Protein AF-A0A8D8QVB8-F1 (afdb_monomer_lite)

Secondary structure (DSSP, 8-state):
-HHHHHHHHHHHHHHHHHHHHHHHHHHHHHHHHHHHHHHHHHHHHHHHHHHTTS----TTHHHHHHHHHHHHHHHHHHHHHHHHHHHHHHHHHHHHHHHHHHHHHHHHHH---HHHHHHHHHHHHHHHHT-S--BSTTSSB-SHHHHHHHHHHHHHHHHHHHHHHHHH--

Foldseek 3Di:
DVVVVVVVLVVVVCCLQVCLQVVVVLLVVLLVLLLVLLLVLVVLVVVVVVVVVDDDDDPPVVVVSVVVNVVSVVVNVVSLVVLVVQLVVLVVVLVVLVVVLVVLVVVLVVDPDPVVNVVSVVVNCVCVVPNSFSHSNVPGGSHVVVVVVSVVVSVVSSVVSVVVVVVVVD

Sequence (170 aa):
MLRLHFYLCDVCYSINEVYGMKILLIIGYDFLVITSILFKLTSNLLATTTSTTSSSSSSSTMGNTSYHVLAHIYMCSVKCFMLYLIVRTADAVTKEARKLLGISHKLQQKNDQANINLELQCFIQRLERHRISFTAYGFFPLDYTLLYTIIGATTTYWVILVQFQLSYNI

InterPro domains:
  IPR013604 7TM chemosensory receptor [PF08395] (2-167)

pLDDT: mean 73.07, std 13.7, range [46.38, 94.88]

Structure (mmCIF, N/CA/C/O backbone):
data_AF-A0A8D8QVB8-F1
#
_entry.id   AF-A0A8D8QVB8-F1
#
loop_
_atom_site.group_PDB
_atom_site.id
_atom_site.type_symbol
_atom_site.label_atom_id
_atom_site.label_alt_id
_atom_site.label_comp_id
_atom_site.label_asym_id
_atom_site.label_entity_id
_atom_site.label_seq_id
_atom_site.pdbx_PDB_ins_code
_atom_site.Cartn_x
_atom_site.Cartn_y
_atom_site.Cartn_z
_atom_site.occupancy
_atom_site.B_iso_or_equiv
_atom_site.auth_seq_id
_atom_site.auth_comp_id
_atom_site.auth_asym_id
_atom_site.auth_atom_id
_atom_site.pdbx_PDB_model_num
ATOM 1 N N . MET A 1 1 ? -26.499 13.757 23.543 1.00 50.62 1 MET A N 1
ATOM 2 C CA . MET A 1 1 ? -25.138 13.173 23.469 1.00 50.62 1 MET A CA 1
ATOM 3 C C . MET A 1 1 ? -25.126 11.713 23.011 1.00 50.62 1 MET A C 1
ATOM 5 O O . MET A 1 1 ? -24.406 11.438 22.066 1.00 50.62 1 MET A O 1
ATOM 9 N N . LEU A 1 2 ? -25.925 10.797 23.583 1.00 51.88 2 LEU A N 1
ATOM 10 C CA . LEU A 1 2 ? -25.922 9.365 23.202 1.00 51.88 2 LEU A CA 1
ATOM 11 C C . LEU A 1 2 ? -26.178 9.086 21.708 1.00 51.88 2 LEU A C 1
ATOM 13 O O . LEU A 1 2 ? -25.444 8.315 21.100 1.00 51.88 2 LEU A O 1
ATOM 17 N N . ARG A 1 3 ? -27.140 9.776 21.079 1.00 50.97 3 ARG A N 1
ATOM 18 C CA . ARG A 1 3 ? -27.425 9.623 19.635 1.00 50.97 3 ARG A CA 1
ATOM 19 C C . ARG A 1 3 ? -26.228 9.939 18.730 1.00 50.97 3 ARG A C 1
ATOM 21 O O . ARG A 1 3 ? -26.066 9.302 17.700 1.00 50.97 3 ARG A O 1
ATOM 28 N N . LEU A 1 4 ? -25.378 10.889 19.129 1.00 60.56 4 LEU A N 1
ATOM 29 C CA . LEU A 1 4 ? -24.175 11.252 18.373 1.00 60.56 4 LEU A CA 1
ATOM 30 C C . LEU A 1 4 ? -23.115 10.145 18.455 1.00 60.56 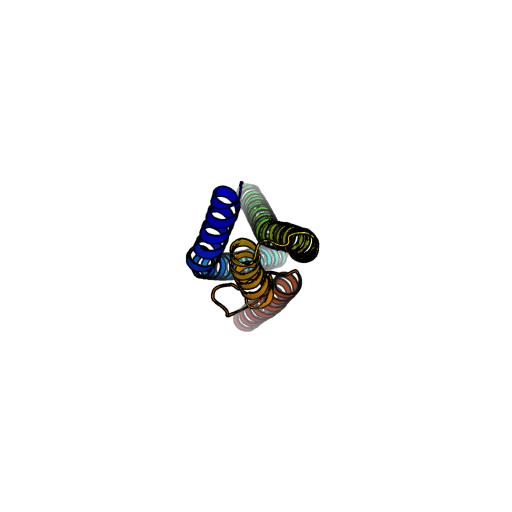4 LEU A C 1
ATOM 32 O O . LEU A 1 4 ? -22.455 9.852 17.465 1.00 60.56 4 LEU A O 1
ATOM 36 N N . HIS A 1 5 ? -22.995 9.498 19.617 1.00 57.44 5 HIS A N 1
ATOM 37 C CA . HIS A 1 5 ? -22.088 8.369 19.819 1.00 57.44 5 HIS A CA 1
ATOM 38 C C . HIS A 1 5 ? -22.498 7.147 18.989 1.00 57.44 5 HIS A C 1
ATOM 40 O O . HIS A 1 5 ? -21.644 6.537 18.351 1.00 57.44 5 HIS A O 1
ATOM 46 N N . PHE A 1 6 ? -23.798 6.834 18.946 1.00 59.53 6 PHE A N 1
ATOM 47 C CA . PHE A 1 6 ? -24.335 5.782 18.079 1.00 59.53 6 PHE A CA 1
ATOM 48 C C . PHE A 1 6 ? -24.107 6.090 16.600 1.00 59.53 6 PHE A C 1
ATOM 50 O O . PHE A 1 6 ? -23.633 5.227 15.869 1.00 59.53 6 PHE A O 1
ATOM 57 N N . TYR A 1 7 ? -24.343 7.338 16.189 1.00 62.25 7 TYR A N 1
ATOM 58 C CA . TYR A 1 7 ? -24.121 7.771 14.813 1.00 62.25 7 TYR A CA 1
ATOM 59 C C . TYR A 1 7 ? -22.649 7.656 14.390 1.00 62.25 7 TYR A C 1
ATOM 61 O O . TYR A 1 7 ? -22.362 7.116 13.328 1.00 62.25 7 TYR A O 1
ATOM 69 N N . LEU A 1 8 ? -21.694 8.084 15.230 1.00 60.84 8 LEU A N 1
ATOM 70 C CA . LEU A 1 8 ? -20.265 7.903 14.933 1.00 60.84 8 LEU A CA 1
ATOM 71 C C . LEU A 1 8 ? -19.878 6.424 14.821 1.00 60.84 8 LEU A C 1
ATOM 73 O O . LEU A 1 8 ? -19.022 6.075 14.012 1.00 60.84 8 LEU A O 1
ATOM 77 N N . CYS A 1 9 ? -20.486 5.559 15.631 1.00 57.31 9 CYS A N 1
ATOM 78 C CA . CYS A 1 9 ? -20.167 4.138 15.633 1.00 57.31 9 CYS A CA 1
ATOM 79 C C . CYS A 1 9 ? -20.700 3.426 14.383 1.00 57.31 9 CYS A C 1
ATOM 81 O O . CYS A 1 9 ? -19.976 2.626 13.794 1.00 57.31 9 CYS A O 1
ATOM 83 N N . ASP A 1 10 ? -21.916 3.765 13.952 1.00 63.84 10 ASP A N 1
ATOM 84 C CA . ASP A 1 10 ? -22.505 3.273 12.701 1.00 63.84 10 ASP A CA 1
ATOM 85 C C . ASP A 1 10 ? -21.723 3.764 11.482 1.00 63.84 10 ASP A C 1
ATOM 87 O O . ASP A 1 10 ? -21.466 3.001 10.551 1.00 63.84 10 ASP A O 1
ATOM 91 N N . VAL A 1 11 ? -21.271 5.022 11.513 1.00 62.88 11 VAL A N 1
ATOM 92 C CA . VAL A 1 11 ? -20.412 5.591 10.471 1.00 62.88 11 VAL A CA 1
ATOM 93 C C . VAL A 1 11 ? -19.062 4.872 10.434 1.00 62.88 11 VAL A C 1
ATOM 95 O O . VAL A 1 11 ? -18.637 4.464 9.361 1.00 62.88 11 VAL A O 1
ATOM 98 N N . CYS A 1 12 ? -18.405 4.634 11.573 1.00 60.38 12 CYS A N 1
ATOM 99 C CA . CYS A 1 12 ? -17.148 3.876 11.616 1.00 60.38 12 CYS A CA 1
ATOM 100 C C . CYS A 1 12 ? -17.309 2.422 11.142 1.00 60.38 12 CYS A C 1
ATOM 102 O O . CYS A 1 12 ? -16.436 1.915 10.437 1.00 60.38 12 CYS A O 1
ATOM 104 N N . TYR A 1 13 ? -18.412 1.760 11.500 1.00 64.94 13 TYR A N 1
ATOM 105 C CA . TYR A 1 13 ? -18.715 0.400 11.051 1.00 64.94 13 TYR A CA 1
ATOM 106 C C . TYR A 1 13 ? -18.952 0.351 9.538 1.00 64.94 13 TYR A C 1
ATOM 108 O O . TYR A 1 13 ? -18.286 -0.405 8.832 1.00 64.94 13 TYR A O 1
ATOM 116 N N . SER A 1 14 ? -19.807 1.245 9.037 1.00 59.03 14 SER A N 1
ATOM 117 C CA . SER A 1 14 ? -20.097 1.382 7.608 1.00 59.03 14 SER A CA 1
ATOM 118 C C . SER A 1 14 ? -18.841 1.736 6.814 1.00 59.03 14 SER A C 1
ATOM 120 O O . SER A 1 14 ? -18.630 1.222 5.720 1.00 59.03 14 SER A O 1
ATOM 122 N N . ILE A 1 15 ? -17.962 2.576 7.370 1.00 64.50 15 ILE A N 1
ATOM 123 C CA . ILE A 1 15 ? -16.671 2.894 6.757 1.00 64.50 15 ILE A CA 1
ATOM 124 C C . ILE A 1 15 ? -15.793 1.644 6.697 1.00 64.50 15 ILE A C 1
ATOM 126 O O . ILE A 1 15 ? -15.248 1.357 5.640 1.00 64.50 15 ILE A O 1
ATOM 130 N N . ASN A 1 16 ? -15.661 0.870 7.773 1.00 67.44 16 ASN A N 1
ATOM 131 C CA . ASN A 1 16 ? -14.809 -0.321 7.759 1.00 67.44 16 ASN A CA 1
ATOM 132 C C . ASN A 1 16 ? -15.313 -1.395 6.773 1.00 67.44 16 ASN A C 1
ATOM 134 O O . ASN A 1 16 ? -14.514 -1.983 6.046 1.00 67.44 16 ASN A O 1
ATOM 138 N N . GLU A 1 17 ? -16.626 -1.611 6.693 1.00 67.62 17 GLU A N 1
ATOM 139 C CA . GLU A 1 17 ? -17.229 -2.585 5.777 1.00 67.62 17 GLU A CA 1
ATOM 140 C C . GLU A 1 17 ? -17.129 -2.139 4.305 1.00 67.62 17 GLU A C 1
ATOM 142 O O . GLU A 1 17 ? -16.668 -2.893 3.447 1.00 67.62 17 GLU A O 1
ATOM 147 N N . VAL A 1 18 ? -17.472 -0.879 4.009 1.00 62.84 18 VAL A N 1
ATOM 148 C CA . VAL A 1 18 ? -17.477 -0.340 2.636 1.00 62.84 18 VAL A CA 1
ATOM 149 C C . VAL A 1 18 ? -16.064 -0.043 2.126 1.00 62.84 18 VAL A C 1
ATOM 151 O O . VAL A 1 18 ? -15.785 -0.198 0.932 1.00 62.84 18 VAL A O 1
ATOM 154 N N . TYR A 1 19 ? -15.151 0.389 3.000 1.00 68.75 19 TYR A N 1
ATOM 155 C CA . TYR A 1 19 ? -13.777 0.707 2.611 1.00 68.75 19 TYR A CA 1
ATOM 156 C C . TYR A 1 19 ? -12.824 -0.481 2.720 1.00 68.75 19 TYR A C 1
ATOM 158 O O . TYR A 1 19 ? -11.780 -0.428 2.078 1.00 68.75 19 TYR A O 1
ATOM 166 N N . GLY A 1 20 ? -13.169 -1.569 3.417 1.00 70.81 20 GLY A N 1
ATOM 167 C CA . GLY A 1 20 ? -12.309 -2.753 3.524 1.00 70.81 20 GLY A CA 1
ATOM 168 C C . GLY A 1 20 ? -11.898 -3.319 2.158 1.00 70.81 20 GLY A C 1
ATOM 169 O O . GLY A 1 20 ? -10.707 -3.456 1.877 1.00 70.81 20 GLY A O 1
ATOM 170 N N . MET A 1 21 ? -12.872 -3.550 1.267 1.00 72.44 21 MET A N 1
ATOM 171 C CA . MET A 1 21 ? -12.607 -4.018 -0.106 1.00 72.44 21 MET A CA 1
ATOM 172 C C . MET A 1 21 ? -11.908 -2.969 -0.970 1.00 72.44 21 MET A C 1
ATOM 174 O O . MET A 1 21 ? -11.031 -3.301 -1.768 1.00 72.44 21 MET A O 1
ATOM 178 N N . LYS A 1 22 ? -12.265 -1.689 -0.811 1.00 77.44 22 LYS A N 1
ATOM 179 C CA . LYS A 1 22 ? -11.626 -0.600 -1.562 1.00 77.44 22 LYS A CA 1
ATOM 180 C C . LYS A 1 22 ? -10.151 -0.462 -1.201 1.00 77.44 22 LYS A C 1
ATOM 182 O O . LYS A 1 22 ? -9.334 -0.325 -2.101 1.00 77.44 22 LYS A O 1
ATOM 187 N N . ILE A 1 23 ? -9.811 -0.527 0.086 1.00 81.25 23 ILE A N 1
ATOM 188 C CA . ILE A 1 23 ? -8.432 -0.453 0.576 1.00 81.25 23 ILE A CA 1
ATOM 189 C C . ILE A 1 23 ? -7.633 -1.662 0.087 1.00 81.25 23 ILE A C 1
ATOM 191 O O . ILE A 1 23 ? -6.515 -1.481 -0.384 1.00 81.25 23 ILE A O 1
ATOM 195 N N . LEU A 1 24 ? -8.213 -2.868 0.114 1.00 82.50 24 LEU A N 1
ATOM 196 C CA . LEU A 1 24 ? -7.562 -4.067 -0.422 1.00 82.50 24 LEU A CA 1
ATOM 197 C C . LEU A 1 24 ? -7.186 -3.898 -1.902 1.00 82.50 24 LEU A C 1
ATOM 199 O O . LEU A 1 24 ? -6.039 -4.129 -2.281 1.00 82.50 24 LEU A O 1
ATOM 203 N N . LEU A 1 25 ? -8.138 -3.449 -2.727 1.00 84.75 25 LEU A N 1
ATOM 204 C CA . LEU A 1 25 ? -7.902 -3.210 -4.152 1.00 84.75 25 LEU A CA 1
ATOM 205 C C . LEU A 1 25 ? -6.888 -2.086 -4.394 1.00 84.75 25 LEU A C 1
ATOM 207 O O . LEU A 1 25 ? -6.044 -2.223 -5.277 1.00 84.75 25 LEU A O 1
ATOM 211 N N . ILE A 1 26 ? -6.930 -1.006 -3.605 1.00 86.62 26 ILE A N 1
ATOM 212 C CA . ILE A 1 26 ? -5.966 0.100 -3.708 1.00 86.62 26 ILE A CA 1
ATOM 213 C C . ILE A 1 26 ? -4.549 -0.373 -3.386 1.00 86.62 26 ILE A C 1
ATOM 215 O O . ILE A 1 26 ? -3.628 -0.083 -4.143 1.00 86.62 26 ILE A O 1
ATOM 219 N N . ILE A 1 27 ? -4.384 -1.154 -2.316 1.00 86.69 27 ILE A N 1
ATOM 220 C CA . ILE A 1 27 ? -3.086 -1.672 -1.885 1.00 86.69 27 ILE A CA 1
ATOM 221 C C . ILE A 1 27 ? -2.536 -2.653 -2.920 1.00 86.69 27 ILE A C 1
ATOM 223 O O . ILE A 1 27 ? -1.367 -2.558 -3.285 1.00 86.69 27 ILE A O 1
ATOM 227 N N . GLY A 1 28 ? -3.371 -3.567 -3.424 1.00 89.00 28 GLY A N 1
ATOM 228 C CA . GLY A 1 28 ? -2.971 -4.513 -4.467 1.00 89.00 28 GLY A CA 1
ATOM 229 C C . GLY A 1 28 ? -2.575 -3.814 -5.770 1.00 89.00 28 GLY A C 1
ATOM 230 O O . GLY A 1 28 ? -1.565 -4.162 -6.381 1.00 89.00 28 GLY A O 1
ATOM 231 N N . TYR A 1 29 ? -3.328 -2.788 -6.172 1.00 90.06 29 TYR A N 1
ATOM 232 C CA . TYR A 1 29 ? -2.990 -1.970 -7.333 1.00 90.06 29 TYR A CA 1
ATOM 233 C C . TYR A 1 29 ? -1.672 -1.210 -7.135 1.00 90.06 29 TYR A C 1
ATOM 235 O O . TYR A 1 29 ? -0.795 -1.273 -7.996 1.00 90.06 29 TYR A O 1
ATOM 243 N N . ASP A 1 30 ? -1.501 -0.528 -5.999 1.00 89.44 30 ASP A N 1
ATOM 244 C CA . ASP A 1 30 ? -0.283 0.231 -5.710 1.00 89.44 30 ASP A CA 1
ATOM 245 C C . ASP A 1 30 ? 0.945 -0.684 -5.628 1.00 89.44 30 ASP A C 1
ATOM 247 O O . ASP A 1 30 ? 1.998 -0.330 -6.156 1.00 89.44 30 ASP A O 1
ATOM 251 N N . PHE A 1 31 ? 0.801 -1.888 -5.069 1.00 89.94 31 PHE A N 1
ATOM 252 C CA . PHE A 1 31 ? 1.835 -2.923 -5.079 1.00 89.94 31 PHE A CA 1
ATOM 253 C C . PHE A 1 31 ? 2.300 -3.257 -6.509 1.00 89.94 31 PHE A C 1
ATOM 255 O O . PHE A 1 31 ? 3.490 -3.143 -6.809 1.00 89.94 31 PHE A O 1
ATOM 262 N N . LEU A 1 32 ? 1.376 -3.578 -7.423 1.00 91.31 32 LEU A N 1
ATOM 263 C CA . LEU A 1 32 ? 1.717 -3.904 -8.816 1.00 91.31 32 LEU A CA 1
ATOM 264 C C . LEU A 1 32 ? 2.374 -2.727 -9.545 1.00 91.31 32 LEU A C 1
ATOM 266 O O . LEU A 1 32 ? 3.318 -2.914 -10.323 1.00 91.31 32 LEU A O 1
ATOM 270 N N . VAL A 1 33 ? 1.891 -1.508 -9.294 1.00 90.94 33 VAL A N 1
ATOM 271 C CA . VAL A 1 33 ? 2.445 -0.285 -9.885 1.00 90.94 33 VAL A CA 1
ATOM 272 C C . VAL A 1 33 ? 3.867 -0.035 -9.387 1.00 90.94 33 VAL A C 1
ATOM 274 O O . VAL A 1 33 ? 4.744 0.220 -10.211 1.00 90.94 33 VAL A O 1
ATOM 277 N N . ILE A 1 34 ? 4.129 -0.150 -8.081 1.00 90.75 34 ILE A N 1
ATOM 278 C CA . ILE A 1 34 ? 5.473 0.038 -7.514 1.00 90.75 34 ILE A CA 1
ATOM 279 C C . ILE A 1 34 ? 6.440 -1.004 -8.088 1.00 90.75 34 ILE A C 1
ATOM 281 O O . ILE A 1 34 ? 7.498 -0.624 -8.592 1.00 90.75 34 ILE A O 1
ATOM 285 N N . THR A 1 35 ? 6.074 -2.292 -8.105 1.00 91.94 35 THR A N 1
ATOM 286 C CA . THR A 1 35 ? 6.914 -3.348 -8.700 1.00 91.94 35 THR A CA 1
ATOM 287 C C . THR A 1 35 ? 7.210 -3.071 -10.178 1.00 91.94 35 THR A C 1
ATOM 289 O O . THR A 1 35 ? 8.354 -3.201 -10.616 1.00 91.94 35 THR A O 1
ATOM 292 N N . SER A 1 36 ? 6.213 -2.615 -10.943 1.00 89.31 36 SER A N 1
ATOM 293 C CA . SER A 1 36 ? 6.379 -2.267 -12.362 1.00 89.31 36 SER A CA 1
ATOM 294 C C . SER A 1 36 ? 7.300 -1.061 -12.572 1.00 89.31 36 SER A C 1
ATOM 296 O O . SER A 1 36 ? 8.089 -1.042 -13.516 1.00 89.31 36 SER A O 1
ATOM 298 N N . ILE A 1 37 ? 7.209 -0.043 -11.708 1.00 88.94 37 ILE A N 1
ATOM 299 C CA . ILE A 1 37 ? 8.082 1.136 -11.757 1.00 88.94 37 ILE A CA 1
ATOM 300 C C . ILE A 1 37 ? 9.526 0.744 -11.432 1.00 88.94 37 ILE A C 1
ATOM 302 O O . ILE A 1 37 ? 10.430 1.138 -12.168 1.00 88.94 37 ILE A O 1
ATOM 306 N N . LEU A 1 38 ? 9.744 -0.055 -10.382 1.00 89.44 38 LEU A N 1
ATOM 307 C CA . LEU A 1 38 ? 11.075 -0.540 -10.006 1.00 89.44 38 LEU A CA 1
ATOM 308 C C . LEU A 1 38 ? 11.715 -1.346 -11.137 1.00 89.44 38 LEU A C 1
ATOM 310 O O . LEU A 1 38 ? 12.868 -1.099 -11.483 1.00 89.44 38 LEU A O 1
ATOM 314 N N . PHE A 1 39 ? 10.948 -2.241 -11.767 1.00 89.50 39 PHE A N 1
ATOM 315 C CA . PHE A 1 39 ? 11.407 -3.017 -12.917 1.00 89.50 39 PHE A CA 1
ATOM 316 C C . PHE A 1 39 ? 11.814 -2.124 -14.101 1.00 89.50 39 PHE A C 1
ATOM 318 O O . PHE A 1 39 ? 12.921 -2.257 -14.627 1.00 89.50 39 PHE A O 1
ATOM 325 N N . LYS A 1 40 ? 10.967 -1.154 -14.480 1.00 86.44 40 LYS A N 1
ATOM 326 C CA . LYS A 1 40 ? 11.280 -0.187 -15.548 1.00 86.44 40 LYS A CA 1
ATOM 327 C C . LYS A 1 40 ? 12.510 0.657 -15.223 1.00 86.44 40 LYS A C 1
ATOM 329 O O . LYS A 1 40 ? 13.281 0.994 -16.119 1.00 86.44 40 LYS A O 1
ATOM 334 N N . LEU A 1 41 ? 12.699 1.030 -13.961 1.00 86.62 41 LEU A N 1
ATOM 335 C CA . LEU A 1 41 ? 13.862 1.803 -13.536 1.00 86.62 41 LEU A CA 1
ATOM 336 C C . LEU A 1 41 ? 15.142 0.970 -13.673 1.00 86.62 41 LEU A C 1
ATOM 338 O O . LEU A 1 41 ? 16.119 1.449 -14.247 1.00 86.62 41 LEU A O 1
ATOM 342 N N . THR A 1 42 ? 15.117 -0.297 -13.247 1.00 85.94 42 THR A N 1
ATOM 343 C CA . THR A 1 42 ? 16.248 -1.218 -13.436 1.00 85.94 42 THR A CA 1
ATOM 344 C C . THR A 1 42 ? 16.540 -1.524 -14.898 1.00 85.94 42 THR A C 1
ATOM 346 O O . THR A 1 42 ? 17.707 -1.580 -15.278 1.00 85.94 42 THR A O 1
ATOM 349 N N . SER A 1 43 ? 15.515 -1.677 -15.740 1.00 84.19 43 SER A N 1
ATOM 350 C CA . SER A 1 43 ? 15.713 -1.961 -17.161 1.00 84.19 43 SER A CA 1
ATOM 351 C C . SER A 1 43 ? 16.331 -0.768 -17.898 1.00 84.19 43 SER A C 1
ATOM 353 O O . SER A 1 43 ? 17.232 -0.956 -18.711 1.00 84.19 43 SER A O 1
ATOM 355 N N . ASN A 1 44 ? 15.903 0.462 -17.578 1.00 82.69 44 ASN A N 1
ATOM 356 C CA . ASN A 1 44 ? 16.511 1.688 -18.109 1.00 82.69 44 ASN A CA 1
ATOM 357 C C . ASN A 1 44 ? 17.963 1.857 -17.641 1.00 82.69 44 ASN A C 1
ATOM 359 O O . ASN A 1 44 ? 18.823 2.244 -18.435 1.00 82.69 44 ASN A O 1
ATOM 363 N N . LEU A 1 45 ? 18.251 1.543 -16.373 1.00 81.69 45 LEU A N 1
ATOM 364 C CA . LEU A 1 45 ? 19.613 1.586 -15.843 1.00 81.69 45 LEU A CA 1
ATOM 365 C C . LEU A 1 45 ? 20.523 0.594 -16.582 1.00 81.69 45 LEU A C 1
ATOM 367 O O . LEU A 1 45 ? 21.585 0.985 -17.058 1.00 81.69 45 LEU A O 1
ATOM 371 N N . LEU A 1 46 ? 20.069 -0.652 -16.758 1.00 81.25 46 LEU A N 1
ATOM 372 C CA . LEU A 1 46 ? 20.819 -1.685 -17.476 1.00 81.25 46 LEU A CA 1
ATOM 373 C C . LEU A 1 46 ? 21.083 -1.297 -18.941 1.00 81.25 46 LEU A C 1
ATOM 375 O O . LEU A 1 46 ? 22.210 -1.430 -19.412 1.00 81.25 46 LEU A O 1
ATOM 379 N N . ALA A 1 47 ? 20.077 -0.757 -19.638 1.00 76.75 47 ALA A N 1
ATOM 380 C CA . ALA A 1 47 ? 20.214 -0.286 -21.018 1.00 76.75 47 ALA A CA 1
ATOM 381 C C . ALA A 1 47 ? 21.203 0.889 -21.156 1.00 76.75 47 ALA A C 1
ATOM 383 O O . ALA A 1 47 ? 21.920 1.001 -22.155 1.00 76.75 47 ALA A O 1
ATOM 384 N N . THR A 1 48 ? 21.271 1.758 -20.143 1.00 72.06 48 THR A N 1
ATOM 385 C CA . THR A 1 48 ? 22.248 2.855 -20.099 1.00 72.06 48 THR A CA 1
ATOM 386 C C . THR A 1 48 ? 23.666 2.302 -19.948 1.00 72.06 48 THR A C 1
ATOM 388 O O . THR A 1 48 ? 24.562 2.733 -20.668 1.00 72.06 48 THR A O 1
ATOM 391 N N . THR A 1 49 ? 23.869 1.294 -19.089 1.00 67.56 49 THR A N 1
ATOM 392 C CA . THR A 1 49 ? 25.177 0.648 -18.894 1.00 67.56 49 THR A CA 1
ATOM 393 C C . THR A 1 49 ? 25.688 -0.046 -20.161 1.00 67.56 49 THR A C 1
ATOM 395 O O . THR A 1 49 ? 26.864 0.113 -20.492 1.00 67.56 49 THR A O 1
ATOM 398 N N . THR A 1 50 ? 24.833 -0.752 -20.910 1.00 63.00 50 THR A N 1
ATOM 399 C CA . THR A 1 50 ? 25.229 -1.407 -22.175 1.00 63.00 50 THR A CA 1
ATOM 400 C C . THR A 1 50 ? 25.526 -0.409 -23.295 1.00 63.00 50 THR A C 1
ATOM 402 O O . THR A 1 50 ? 26.394 -0.652 -24.127 1.00 63.00 50 THR A O 1
ATOM 405 N N . SER A 1 51 ? 24.855 0.747 -23.306 1.00 58.00 51 SER A N 1
ATOM 406 C CA . SER A 1 51 ? 25.070 1.782 -24.331 1.00 58.00 51 SER A CA 1
ATOM 407 C C . SER A 1 51 ? 26.406 2.521 -24.171 1.00 58.00 51 SER A C 1
ATOM 409 O O . SER A 1 51 ? 26.934 3.053 -25.144 1.00 58.00 51 SER A O 1
ATOM 411 N N . THR A 1 52 ? 26.996 2.525 -22.971 1.00 54.34 52 THR A N 1
ATOM 412 C CA . THR A 1 52 ? 28.322 3.118 -22.720 1.00 54.34 52 THR A CA 1
ATOM 413 C C . THR A 1 52 ? 29.476 2.386 -23.412 1.00 54.34 52 THR A C 1
ATOM 415 O O . THR A 1 52 ? 30.559 2.953 -23.526 1.00 54.34 52 THR A O 1
ATOM 418 N N . THR A 1 53 ? 29.280 1.148 -23.880 1.00 51.44 53 THR A N 1
ATOM 419 C CA . THR A 1 53 ? 30.341 0.354 -24.528 1.00 51.44 53 THR A CA 1
ATOM 420 C C . THR A 1 53 ? 30.393 0.535 -26.049 1.00 51.44 53 THR A C 1
ATOM 422 O O . THR A 1 53 ? 31.409 0.229 -26.666 1.00 51.44 53 THR A O 1
ATOM 425 N N . SER A 1 54 ? 29.340 1.081 -26.662 1.00 48.62 54 SER A N 1
ATOM 426 C CA . SER A 1 54 ? 29.244 1.320 -28.107 1.00 48.62 54 SER A CA 1
ATOM 427 C C . SER A 1 54 ? 29.041 2.810 -28.378 1.00 48.62 54 SER A C 1
ATOM 429 O O . SER A 1 54 ? 27.926 3.321 -28.447 1.00 48.62 54 SER A O 1
ATOM 431 N N . SER A 1 55 ? 30.156 3.522 -28.502 1.00 57.94 55 SER A N 1
ATOM 432 C CA . SER A 1 55 ? 30.226 4.928 -28.879 1.00 57.94 55 SER A CA 1
ATOM 433 C C . SER A 1 55 ? 29.605 5.166 -30.261 1.00 57.94 55 SER A C 1
ATOM 435 O O . SER A 1 55 ? 30.204 4.869 -31.291 1.00 57.94 55 SER A O 1
ATOM 437 N N . SER A 1 56 ? 28.408 5.758 -30.309 1.00 47.03 56 SER A N 1
ATOM 438 C CA . SER A 1 56 ? 27.907 6.466 -31.496 1.00 47.03 56 SER A CA 1
ATOM 439 C C . SER A 1 56 ? 26.934 7.580 -31.097 1.00 47.03 56 SER A C 1
ATOM 441 O O . SER A 1 56 ? 25.842 7.352 -30.588 1.00 47.03 56 SER A O 1
ATOM 443 N N . SER A 1 57 ? 27.380 8.806 -31.341 1.00 51.00 57 SER A N 1
ATOM 444 C CA . SER A 1 57 ? 26.658 10.081 -31.368 1.00 51.00 57 SER A CA 1
ATOM 445 C C . SER A 1 57 ? 25.144 10.029 -31.651 1.00 51.00 57 SER A C 1
ATOM 447 O O . SER A 1 57 ? 24.729 9.792 -32.783 1.00 51.00 57 SER A O 1
ATOM 449 N N . SER A 1 58 ? 24.323 10.403 -30.663 1.00 48.00 58 SER A N 1
ATOM 450 C CA . SER A 1 58 ? 23.021 11.063 -30.882 1.00 48.00 58 SER A CA 1
ATOM 451 C C . SER A 1 58 ? 22.630 11.915 -29.660 1.00 48.00 58 SER A C 1
ATOM 453 O O . SER A 1 58 ? 22.149 11.435 -28.637 1.00 48.00 58 SER A O 1
ATOM 455 N N . SER A 1 59 ? 22.883 13.221 -29.754 1.00 50.47 59 SER A N 1
ATOM 456 C CA . SER A 1 59 ? 22.784 14.218 -28.674 1.00 50.47 59 SER A CA 1
ATOM 457 C C . SER A 1 59 ? 21.358 14.686 -28.327 1.00 50.47 59 SER A C 1
ATOM 459 O O . SER A 1 59 ? 21.202 15.604 -27.527 1.00 50.47 59 SER A O 1
ATOM 461 N N . SER A 1 60 ? 20.308 14.059 -28.867 1.00 52.50 60 SER A N 1
ATOM 462 C CA . SER A 1 60 ? 18.904 14.441 -28.623 1.00 52.50 60 SER A CA 1
ATOM 463 C C . SER A 1 60 ? 18.093 13.435 -27.790 1.00 52.50 60 SER A C 1
ATOM 465 O O . SER A 1 60 ? 17.034 13.792 -27.277 1.00 52.50 60 SER A O 1
ATOM 467 N N . THR A 1 61 ? 18.581 12.206 -27.580 1.00 54.00 61 THR A N 1
ATOM 468 C CA . THR A 1 61 ? 17.828 11.151 -26.861 1.00 54.00 61 THR A CA 1
ATOM 469 C C . THR A 1 61 ? 18.130 11.113 -25.354 1.00 54.00 61 THR A C 1
ATOM 471 O O . THR A 1 61 ? 17.279 10.714 -24.561 1.00 54.00 61 THR A O 1
ATOM 474 N N . MET A 1 62 ? 19.308 11.595 -24.935 1.00 54.31 62 MET A N 1
ATOM 475 C CA . MET A 1 62 ? 19.795 11.522 -23.544 1.00 54.31 62 MET A CA 1
ATOM 476 C C . MET A 1 62 ? 18.993 12.397 -22.558 1.00 54.31 62 MET A C 1
ATOM 478 O O . MET A 1 62 ? 18.873 12.074 -21.374 1.00 54.31 62 MET A O 1
ATOM 482 N N . GLY A 1 63 ? 18.418 13.503 -23.048 1.00 56.41 63 GLY A N 1
ATOM 483 C CA . GLY A 1 63 ? 17.539 14.367 -22.255 1.00 56.41 63 GLY A CA 1
ATOM 484 C C . GLY A 1 63 ? 16.214 13.679 -21.925 1.00 56.41 63 GLY A C 1
ATOM 485 O O . GLY A 1 63 ? 15.819 13.620 -20.763 1.00 56.41 63 GLY A O 1
ATOM 486 N N . ASN A 1 64 ? 15.563 13.081 -22.926 1.00 62.69 64 ASN A N 1
ATOM 487 C CA . ASN A 1 64 ? 14.237 12.475 -22.775 1.00 62.69 64 ASN A CA 1
ATOM 488 C C . ASN A 1 64 ? 14.236 11.269 -21.824 1.00 62.69 64 ASN A C 1
ATOM 490 O O . ASN A 1 64 ? 13.306 11.117 -21.031 1.00 62.69 64 ASN A O 1
ATOM 494 N N . THR A 1 65 ? 15.282 10.439 -21.842 1.00 66.19 65 THR A N 1
ATOM 495 C CA . THR A 1 65 ? 15.393 9.283 -20.936 1.00 66.19 65 THR A CA 1
ATOM 496 C C . THR A 1 65 ? 15.584 9.711 -19.478 1.00 66.19 65 THR A C 1
ATOM 498 O O . THR A 1 65 ? 14.944 9.153 -18.586 1.00 66.19 65 THR A O 1
ATOM 501 N N . SER A 1 66 ? 16.372 10.761 -19.232 1.00 71.50 66 SER A N 1
ATOM 502 C CA . SER A 1 66 ? 16.619 11.300 -17.887 1.00 71.50 66 SER A CA 1
ATOM 503 C C . SER A 1 66 ? 15.346 11.867 -17.243 1.00 71.50 66 SER A C 1
ATOM 505 O O . SER A 1 66 ? 15.048 11.566 -16.084 1.00 71.50 66 SER A O 1
ATOM 507 N N . TYR A 1 67 ? 14.537 12.620 -18.000 1.00 78.44 67 TYR A N 1
ATOM 508 C CA . TYR A 1 67 ? 13.244 13.124 -17.515 1.00 78.44 67 TYR A CA 1
ATOM 509 C C . TYR A 1 67 ? 12.248 11.994 -17.232 1.00 78.44 67 TYR A C 1
ATOM 511 O O . TYR A 1 67 ? 11.531 12.041 -16.231 1.00 78.44 67 TYR A O 1
ATOM 519 N N . HIS A 1 68 ? 12.230 10.948 -18.063 1.00 78.75 68 HIS A N 1
ATOM 520 C CA . HIS A 1 68 ? 11.383 9.782 -17.825 1.00 78.75 68 HIS A CA 1
ATOM 521 C C . HIS A 1 68 ? 11.751 9.049 -16.529 1.00 78.75 68 HIS A C 1
ATOM 523 O O . HIS A 1 68 ? 10.848 8.665 -15.786 1.00 78.75 68 HIS A O 1
ATOM 529 N N . VAL A 1 69 ? 13.039 8.868 -16.221 1.00 81.81 69 VAL A N 1
ATOM 530 C CA . VAL A 1 69 ? 13.475 8.214 -14.972 1.00 81.81 69 VAL A CA 1
ATOM 531 C C . VAL A 1 69 ? 13.072 9.041 -13.751 1.00 81.81 69 VAL A C 1
ATOM 533 O O . VAL A 1 69 ? 12.481 8.501 -12.815 1.00 81.81 69 VAL A O 1
ATOM 536 N N . LEU A 1 70 ? 13.305 10.357 -13.780 1.00 84.88 70 LEU A N 1
ATOM 537 C CA . LEU A 1 70 ? 12.899 11.259 -12.698 1.00 84.88 70 LEU A CA 1
ATOM 538 C C . LEU A 1 70 ? 11.380 11.243 -12.473 1.00 84.88 70 LEU A C 1
ATOM 540 O O . LEU A 1 70 ? 10.934 11.185 -11.327 1.00 84.88 70 LEU A O 1
ATOM 544 N N . ALA A 1 71 ? 10.583 11.213 -13.546 1.00 86.56 71 ALA A N 1
ATOM 545 C CA . ALA A 1 71 ? 9.129 11.096 -13.452 1.00 86.56 71 ALA A CA 1
ATOM 546 C C . ALA A 1 71 ? 8.692 9.775 -12.792 1.00 86.56 71 ALA A C 1
ATOM 548 O O . ALA A 1 71 ? 7.800 9.777 -11.948 1.00 86.56 71 ALA A O 1
ATOM 549 N N . HIS A 1 72 ? 9.339 8.651 -13.116 1.00 85.94 72 HIS A N 1
ATOM 550 C CA . HIS A 1 72 ? 9.047 7.358 -12.487 1.00 85.94 72 HIS A CA 1
ATOM 551 C C . HIS A 1 72 ? 9.421 7.336 -10.997 1.00 85.94 72 HIS A C 1
ATOM 553 O O . HIS A 1 72 ? 8.640 6.839 -10.184 1.00 85.94 72 HIS A O 1
ATOM 559 N N . ILE A 1 73 ? 10.565 7.920 -10.620 1.00 87.38 73 ILE A N 1
ATOM 560 C CA . ILE A 1 73 ? 10.977 8.060 -9.212 1.00 87.38 73 ILE A CA 1
ATOM 561 C C . ILE A 1 73 ? 9.962 8.910 -8.441 1.00 87.38 73 ILE A C 1
ATOM 563 O O . ILE A 1 73 ? 9.531 8.522 -7.354 1.00 87.38 73 ILE A O 1
ATOM 567 N N . TYR A 1 74 ? 9.539 10.037 -9.018 1.00 91.06 74 TYR A N 1
ATOM 568 C CA . TYR A 1 74 ? 8.520 10.903 -8.428 1.00 91.06 74 TYR A CA 1
ATOM 569 C C . TYR A 1 74 ? 7.174 10.181 -8.262 1.00 91.06 74 TYR A C 1
ATOM 571 O O . TYR A 1 74 ? 6.563 10.229 -7.197 1.00 91.06 74 TYR A O 1
ATOM 579 N N . MET A 1 75 ? 6.725 9.440 -9.276 1.00 87.06 75 MET A N 1
ATOM 580 C CA . MET A 1 75 ? 5.494 8.650 -9.180 1.00 87.06 75 MET A CA 1
ATOM 581 C C . MET A 1 75 ? 5.587 7.577 -8.088 1.00 87.06 75 MET A C 1
ATOM 583 O O . MET A 1 75 ? 4.638 7.394 -7.326 1.00 87.06 75 MET A O 1
ATOM 587 N N . CYS A 1 76 ? 6.732 6.899 -7.965 1.00 87.38 76 CYS A N 1
ATOM 588 C CA . CYS A 1 76 ? 6.957 5.910 -6.912 1.00 87.38 76 CYS A CA 1
ATOM 589 C C . CYS A 1 76 ? 6.899 6.540 -5.514 1.00 87.38 76 CYS A C 1
ATOM 591 O O . CYS A 1 76 ? 6.262 5.987 -4.618 1.00 87.38 76 CYS A O 1
ATOM 593 N N . SER A 1 77 ? 7.526 7.705 -5.317 1.00 89.62 77 SER A N 1
ATOM 594 C CA . SER A 1 77 ? 7.550 8.370 -4.010 1.00 89.62 77 SER A CA 1
ATOM 595 C C . SER A 1 77 ? 6.157 8.832 -3.576 1.00 89.62 77 SER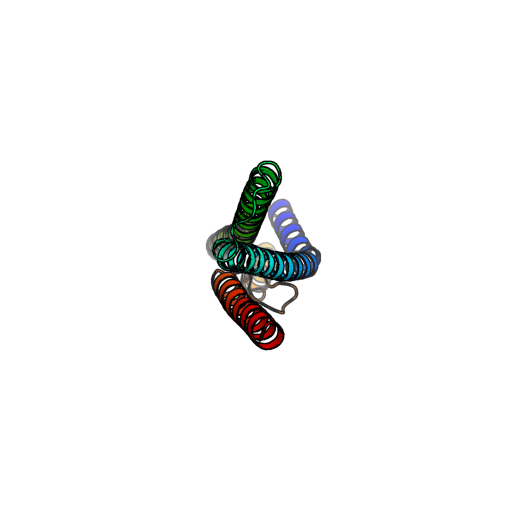 A C 1
ATOM 597 O O . SER A 1 77 ? 5.776 8.615 -2.424 1.00 89.62 77 SER A O 1
ATOM 599 N N . VAL A 1 78 ? 5.352 9.368 -4.501 1.00 91.06 78 VAL A N 1
ATOM 600 C CA . VAL A 1 78 ? 3.951 9.742 -4.245 1.00 91.06 78 VAL A 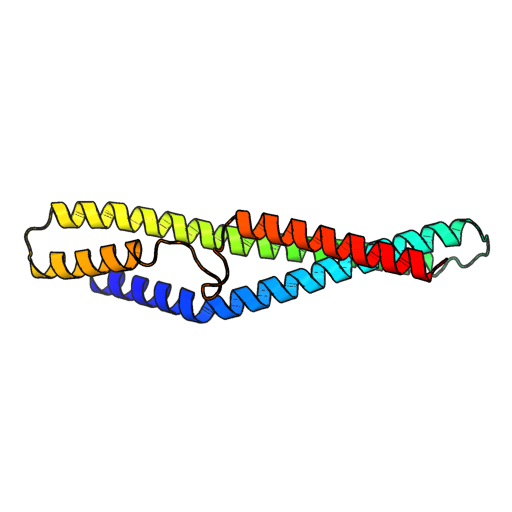CA 1
ATOM 601 C C . VAL A 1 78 ? 3.118 8.526 -3.828 1.00 91.06 78 VAL A C 1
ATOM 603 O O . VAL A 1 78 ? 2.330 8.614 -2.885 1.00 91.06 78 VAL A O 1
ATOM 606 N N . LYS A 1 79 ? 3.308 7.373 -4.482 1.00 87.25 79 LYS A N 1
ATOM 607 C CA . LYS A 1 79 ? 2.594 6.129 -4.151 1.00 87.25 79 LYS A CA 1
ATOM 608 C C . LYS A 1 79 ? 2.980 5.568 -2.786 1.00 87.25 79 LYS A C 1
ATOM 610 O O . LYS A 1 79 ? 2.096 5.278 -1.983 1.00 87.25 79 LYS A O 1
ATOM 615 N N . CYS A 1 80 ? 4.273 5.505 -2.479 1.00 87.12 80 CYS A N 1
ATOM 616 C CA . CYS A 1 80 ? 4.743 5.091 -1.156 1.00 87.12 80 CYS A CA 1
ATOM 617 C C . CYS A 1 80 ? 4.220 6.019 -0.048 1.00 87.12 80 CYS A C 1
ATOM 619 O O . CYS A 1 80 ? 3.808 5.550 1.013 1.00 87.12 80 CYS A O 1
ATOM 621 N N . PHE A 1 81 ? 4.188 7.332 -0.298 1.00 90.06 81 PHE A N 1
ATOM 622 C CA . PHE A 1 81 ? 3.641 8.300 0.651 1.00 90.06 81 PHE A CA 1
ATOM 623 C C . PHE A 1 81 ? 2.138 8.102 0.880 1.00 90.06 81 PHE A C 1
ATOM 625 O O . PHE A 1 81 ? 1.680 8.127 2.021 1.00 90.06 81 PHE A O 1
ATOM 632 N N . MET A 1 82 ? 1.369 7.853 -0.181 1.00 87.69 82 MET A N 1
ATOM 633 C CA . MET A 1 82 ? -0.068 7.590 -0.084 1.00 87.69 82 MET A CA 1
ATOM 634 C C . MET A 1 82 ? -0.358 6.304 0.708 1.00 87.69 82 MET A C 1
ATOM 636 O O . MET A 1 82 ? -1.176 6.333 1.629 1.00 87.69 82 MET A O 1
ATOM 640 N N . LEU A 1 83 ? 0.390 5.224 0.454 1.00 86.38 83 LEU A N 1
ATOM 641 C CA . LEU A 1 83 ? 0.307 3.981 1.228 1.00 86.38 83 LEU A CA 1
ATOM 642 C C . LEU A 1 83 ? 0.613 4.216 2.718 1.00 86.38 83 LEU A C 1
ATOM 644 O O . LEU A 1 83 ? -0.120 3.749 3.590 1.00 86.38 83 LEU A O 1
ATOM 648 N N . TYR A 1 84 ? 1.652 5.001 3.018 1.00 87.25 84 TYR A N 1
ATOM 649 C CA . TYR A 1 84 ? 1.983 5.389 4.389 1.00 87.25 84 TYR A CA 1
ATOM 650 C C . TYR A 1 84 ? 0.856 6.189 5.060 1.00 87.25 84 TYR A C 1
ATOM 652 O O . TYR A 1 84 ? 0.534 5.941 6.222 1.00 87.25 84 TYR A O 1
ATOM 660 N N . LEU A 1 85 ? 0.215 7.120 4.344 1.00 86.06 85 LEU A N 1
ATOM 661 C CA . LEU A 1 85 ? -0.922 7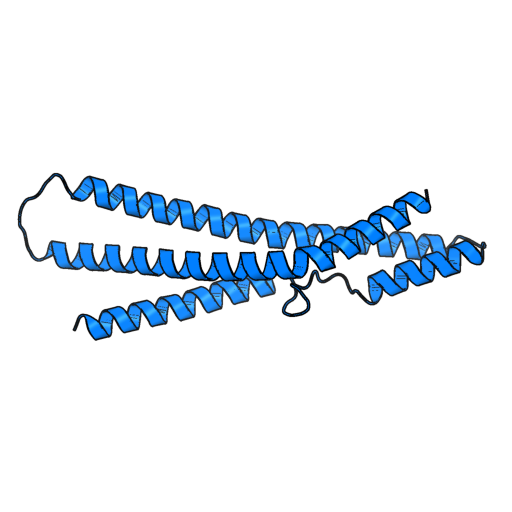.876 4.874 1.00 86.06 85 LEU A CA 1
ATOM 662 C C . LEU A 1 85 ? -2.127 6.981 5.181 1.00 86.06 85 LEU A C 1
ATOM 664 O O . LEU A 1 85 ? -2.771 7.189 6.210 1.00 86.06 85 LEU A O 1
ATOM 668 N N . ILE A 1 86 ? -2.422 5.981 4.345 1.00 84.00 86 ILE A N 1
ATOM 669 C CA . ILE A 1 86 ? -3.498 5.011 4.613 1.00 84.00 86 ILE A CA 1
ATOM 670 C C . ILE A 1 86 ? -3.221 4.263 5.920 1.00 84.00 86 ILE A C 1
ATOM 672 O O . ILE A 1 86 ? -4.078 4.220 6.800 1.00 84.00 86 ILE A O 1
ATOM 676 N N . VAL A 1 87 ? -2.008 3.731 6.091 1.00 83.06 87 VAL A N 1
ATOM 677 C CA . VAL A 1 87 ? -1.640 2.997 7.313 1.00 83.06 87 VAL A CA 1
ATOM 678 C C . VAL A 1 87 ? -1.662 3.920 8.535 1.00 83.06 87 VAL A C 1
ATOM 680 O O . VAL A 1 87 ? -2.224 3.572 9.572 1.00 83.06 87 VAL A O 1
ATOM 683 N N . ARG A 1 88 ? -1.130 5.142 8.414 1.00 83.62 88 ARG A N 1
ATOM 684 C CA . ARG A 1 88 ? -1.109 6.124 9.508 1.00 83.62 88 ARG A CA 1
ATOM 685 C C . ARG A 1 88 ? -2.510 6.562 9.928 1.00 83.62 88 ARG A C 1
ATOM 687 O O . ARG A 1 88 ? -2.762 6.744 11.117 1.00 83.62 88 ARG A O 1
ATOM 694 N N . THR A 1 89 ? -3.411 6.778 8.973 1.00 78.19 89 THR A N 1
ATOM 695 C CA . THR A 1 89 ? -4.799 7.162 9.268 1.00 78.19 89 THR A CA 1
ATOM 696 C C . THR A 1 89 ? -5.554 6.010 9.922 1.00 78.19 89 THR A C 1
ATOM 698 O O . THR A 1 89 ? -6.210 6.238 10.937 1.00 78.19 89 THR A O 1
ATOM 701 N N . ALA A 1 90 ? -5.381 4.776 9.442 1.00 76.19 90 ALA A N 1
ATOM 702 C CA . ALA A 1 90 ? -5.939 3.584 10.081 1.00 76.19 90 ALA A CA 1
ATOM 703 C C . ALA A 1 90 ? -5.442 3.412 11.531 1.00 76.19 90 ALA A C 1
ATOM 705 O O . ALA A 1 90 ? -6.245 3.174 12.438 1.00 76.19 90 ALA A O 1
ATOM 706 N N . ASP A 1 91 ? -4.146 3.614 11.786 1.00 77.06 91 ASP A N 1
ATOM 707 C CA . ASP A 1 91 ? -3.564 3.549 13.134 1.00 77.06 91 ASP A CA 1
ATOM 708 C C . ASP A 1 91 ? -4.058 4.692 14.045 1.00 77.06 91 ASP A C 1
ATOM 710 O O . ASP A 1 91 ? -4.416 4.476 15.206 1.00 77.06 91 ASP A O 1
ATOM 714 N N . ALA A 1 92 ? -4.172 5.915 13.519 1.00 75.31 92 ALA A N 1
ATOM 715 C CA . ALA A 1 92 ? -4.683 7.060 14.273 1.00 75.31 92 ALA A CA 1
ATOM 716 C C . ALA A 1 92 ? -6.147 6.867 14.695 1.00 75.31 92 ALA A C 1
ATOM 718 O O . ALA A 1 92 ? -6.484 7.071 15.865 1.00 75.31 92 ALA A O 1
ATOM 719 N N . VAL A 1 93 ? -7.005 6.421 13.770 1.00 72.12 93 VAL A N 1
ATOM 720 C CA . VAL A 1 93 ? -8.405 6.094 14.077 1.00 72.12 93 VAL A CA 1
ATOM 721 C C . VAL A 1 93 ? -8.463 4.939 15.075 1.00 72.12 93 VAL A C 1
ATOM 723 O O . VAL A 1 93 ? -9.262 4.967 16.013 1.00 72.12 93 VAL A O 1
ATOM 726 N N . THR A 1 94 ? -7.550 3.973 14.945 1.00 70.44 94 THR A N 1
ATOM 727 C CA . THR A 1 94 ? -7.446 2.854 15.879 1.00 70.44 94 THR A CA 1
ATOM 728 C C . THR A 1 94 ? -7.164 3.312 17.306 1.00 70.44 94 THR A C 1
ATOM 730 O O . THR A 1 94 ? -7.818 2.892 18.266 1.00 70.44 94 THR A O 1
ATOM 733 N N . LYS A 1 95 ? -6.193 4.211 17.454 1.00 72.50 95 LYS A N 1
ATOM 734 C CA . LYS A 1 95 ? -5.793 4.769 18.743 1.00 72.50 95 LYS A CA 1
ATOM 735 C C . LYS A 1 95 ? -6.907 5.599 19.373 1.00 72.50 95 LYS A C 1
ATOM 737 O O . LYS A 1 95 ? -7.118 5.504 20.582 1.00 72.50 95 LYS A O 1
ATOM 742 N N . GLU A 1 96 ? -7.623 6.386 18.577 1.00 70.19 96 GLU A N 1
ATOM 743 C CA . GLU A 1 96 ? -8.717 7.220 19.073 1.00 70.19 96 GLU A CA 1
ATOM 744 C C . GLU A 1 96 ? -9.913 6.375 19.531 1.00 70.19 96 GLU A C 1
ATOM 746 O O . GLU A 1 96 ? -10.432 6.585 20.627 1.00 70.19 96 GLU A O 1
ATOM 751 N N . ALA A 1 97 ? -10.268 5.326 18.784 1.00 66.44 97 ALA A N 1
ATOM 752 C CA . ALA A 1 97 ? -11.293 4.372 19.202 1.00 66.44 97 ALA A CA 1
ATOM 753 C C . ALA A 1 97 ? -10.936 3.665 20.528 1.00 66.44 97 ALA A C 1
ATOM 755 O O . ALA A 1 97 ? -11.803 3.488 21.386 1.00 66.44 97 ALA A O 1
ATOM 756 N N . ARG A 1 98 ? -9.654 3.336 20.766 1.00 68.50 98 ARG A N 1
ATOM 757 C CA . ARG A 1 98 ? -9.199 2.780 22.061 1.00 68.50 98 ARG A CA 1
ATOM 758 C C . ARG A 1 98 ? -9.359 3.766 23.217 1.00 68.50 98 ARG A C 1
ATOM 760 O O . ARG A 1 98 ? -9.726 3.358 24.318 1.00 68.50 98 ARG A O 1
ATOM 767 N N . LYS A 1 99 ? -9.107 5.060 22.995 1.00 71.12 99 LYS A N 1
ATOM 768 C CA . LYS A 1 99 ? -9.354 6.083 24.026 1.00 71.12 99 LYS A CA 1
ATOM 769 C C . LYS A 1 99 ? -10.842 6.199 24.342 1.00 71.12 99 LYS A C 1
ATOM 771 O O . LYS A 1 99 ? -11.201 6.257 25.517 1.00 71.12 99 LYS A O 1
ATOM 776 N N . LEU A 1 100 ? -11.695 6.187 23.314 1.00 68.25 100 LEU A N 1
ATOM 777 C CA . LEU A 1 100 ? -13.149 6.221 23.484 1.00 68.25 100 LEU A CA 1
ATOM 778 C C . LEU A 1 100 ? -13.657 5.015 24.284 1.00 68.25 100 LEU A C 1
ATOM 780 O O . LEU A 1 100 ? -14.480 5.206 25.177 1.00 68.25 100 LEU A O 1
ATOM 784 N N . LEU A 1 101 ? -13.117 3.811 24.058 1.00 67.12 101 LEU A N 1
ATOM 785 C CA . LEU A 1 101 ? -13.396 2.636 24.902 1.00 67.12 101 LEU A CA 1
ATOM 786 C C . LEU A 1 101 ? -13.055 2.878 26.369 1.00 67.12 101 LEU A C 1
ATOM 788 O O . LEU A 1 101 ? -13.879 2.626 27.244 1.00 67.12 101 LEU A O 1
ATOM 792 N N . GLY A 1 102 ? -11.853 3.391 26.644 1.00 67.94 102 GLY A N 1
ATOM 793 C CA . GLY A 1 102 ? -11.406 3.645 28.014 1.00 67.94 102 GLY A CA 1
ATOM 794 C C . GLY A 1 102 ? -12.278 4.667 28.750 1.00 67.94 102 GLY A C 1
ATOM 795 O O . GLY A 1 102 ? -12.526 4.522 29.946 1.00 67.94 102 GLY A O 1
ATOM 796 N N . ILE A 1 103 ? -12.772 5.688 28.046 1.00 70.75 103 ILE A N 1
ATOM 797 C CA . ILE A 1 103 ? -13.706 6.678 28.603 1.00 70.75 103 ILE A CA 1
ATOM 798 C C . ILE A 1 103 ? -15.094 6.055 28.803 1.00 70.75 103 ILE A C 1
ATOM 800 O O . ILE A 1 103 ? -15.713 6.264 29.845 1.00 70.75 103 ILE A O 1
ATOM 804 N N . SER A 1 104 ? -15.559 5.257 27.839 1.00 68.06 104 SER A N 1
ATOM 805 C CA . SER A 1 104 ? -16.847 4.564 27.891 1.00 68.06 104 SER A CA 1
ATOM 806 C C . SER A 1 104 ? -16.931 3.609 29.088 1.00 68.06 104 SER A C 1
ATOM 808 O O . SER A 1 104 ? -17.857 3.715 29.886 1.00 68.06 104 SER A O 1
ATOM 810 N N . HIS A 1 105 ? -15.906 2.786 29.330 1.00 68.81 105 HIS A N 1
ATOM 811 C CA . HIS A 1 105 ? -15.848 1.923 30.518 1.00 68.81 105 HIS A CA 1
ATOM 812 C C . HIS A 1 105 ? -15.942 2.701 31.839 1.00 68.81 105 HIS A C 1
ATOM 814 O O . HIS A 1 105 ? -16.666 2.301 32.749 1.00 68.81 105 HIS A O 1
ATOM 820 N N . LYS A 1 106 ? -15.243 3.840 31.944 1.00 71.00 106 LYS A N 1
ATOM 821 C CA . LYS A 1 106 ? -15.300 4.701 33.138 1.00 71.00 106 LYS A CA 1
ATOM 822 C C . LYS A 1 106 ? -16.685 5.319 33.342 1.00 71.00 106 LYS A C 1
ATOM 824 O O . LYS A 1 106 ? -17.104 5.505 34.480 1.00 71.00 106 LYS A O 1
ATOM 829 N N . LEU A 1 107 ? -17.389 5.641 32.255 1.00 67.88 107 LEU A N 1
ATOM 830 C CA . LEU A 1 107 ? -18.767 6.135 32.306 1.00 67.88 107 LEU A CA 1
ATOM 831 C C . LEU A 1 107 ? -19.748 5.035 32.726 1.00 67.88 107 LEU A C 1
ATOM 833 O O . LEU A 1 107 ? -20.635 5.322 33.525 1.00 67.88 107 LEU A O 1
ATOM 837 N N . GLN A 1 108 ? -19.553 3.793 32.268 1.00 66.19 108 GLN A N 1
ATOM 838 C CA . GLN A 1 108 ? -20.359 2.640 32.692 1.00 66.19 108 GLN A CA 1
ATOM 839 C C . GLN A 1 108 ? -20.287 2.423 34.202 1.00 66.19 108 GLN A C 1
ATOM 841 O O . GLN A 1 108 ? -21.293 2.202 34.861 1.00 66.19 108 GLN A O 1
ATOM 846 N N . GLN A 1 109 ? -19.082 2.533 34.764 1.00 66.44 109 GLN A N 1
ATOM 847 C CA . GLN A 1 109 ? -18.856 2.328 36.192 1.00 66.44 109 GLN A CA 1
ATOM 848 C C . GLN A 1 109 ? -19.487 3.426 37.065 1.00 66.44 109 GLN A C 1
ATOM 850 O O . GLN A 1 109 ? -19.724 3.208 38.249 1.00 66.44 109 GLN A O 1
ATOM 855 N N . LYS A 1 110 ? -19.736 4.615 36.502 1.00 67.00 110 LYS A N 1
ATOM 856 C CA . LYS A 1 110 ? -20.229 5.789 37.237 1.00 67.00 110 LYS A CA 1
ATOM 857 C C . LYS A 1 110 ? -21.737 6.018 37.087 1.00 67.00 110 LYS A C 1
ATOM 859 O O . LYS A 1 110 ? -22.290 6.839 37.814 1.00 67.00 110 LYS A O 1
ATOM 864 N N . ASN A 1 111 ? -22.393 5.357 36.136 1.00 64.19 111 ASN A N 1
ATOM 865 C CA . ASN A 1 111 ? -23.799 5.586 35.825 1.00 64.19 111 ASN A CA 1
ATOM 866 C C . ASN A 1 111 ? -24.672 4.443 36.362 1.00 64.19 111 ASN A C 1
ATOM 868 O O . ASN A 1 111 ? -24.413 3.285 36.058 1.00 64.19 111 ASN A O 1
ATOM 872 N N . ASP A 1 112 ? -25.724 4.769 37.114 1.00 60.56 112 ASP A N 1
ATOM 873 C CA . ASP A 1 112 ? -26.607 3.790 37.782 1.00 60.56 112 ASP A CA 1
ATOM 874 C C . ASP A 1 112 ? -27.866 3.453 36.950 1.00 60.56 112 ASP A C 1
ATOM 876 O O . ASP A 1 112 ? -28.743 2.688 37.347 1.00 60.56 112 ASP A O 1
ATOM 880 N N . GLN A 1 113 ? -27.988 4.035 35.751 1.00 63.09 113 GLN A N 1
ATOM 881 C CA . GLN A 1 113 ? -29.127 3.789 34.867 1.00 63.09 113 GLN A CA 1
ATOM 882 C C . GLN A 1 113 ? -28.933 2.519 34.029 1.00 63.09 113 GLN A C 1
ATOM 884 O O . GLN A 1 113 ? -28.156 2.495 33.072 1.00 63.09 113 GLN A O 1
ATOM 889 N N . ALA A 1 114 ? -29.712 1.481 34.349 1.00 58.62 114 ALA A N 1
ATOM 890 C CA . ALA A 1 114 ? -29.644 0.154 33.728 1.00 58.62 114 ALA A CA 1
ATOM 891 C C . ALA A 1 114 ? -29.766 0.157 32.187 1.00 58.62 114 ALA A C 1
ATOM 893 O O . ALA A 1 114 ? -29.021 -0.558 31.519 1.00 58.62 114 ALA A O 1
ATOM 894 N N . ASN A 1 115 ? -30.635 0.997 31.608 1.00 58.56 115 ASN A N 1
ATOM 895 C CA . ASN A 1 115 ? -30.805 1.077 30.146 1.00 58.56 115 ASN A CA 1
ATOM 896 C C . ASN A 1 115 ? -29.571 1.643 29.430 1.00 58.56 115 ASN A C 1
ATOM 898 O O . ASN A 1 115 ? -29.165 1.122 28.395 1.00 58.56 115 ASN A O 1
ATOM 902 N N . ILE A 1 116 ? -28.941 2.676 29.999 1.00 59.75 116 ILE A N 1
ATOM 903 C CA . ILE A 1 116 ? -27.731 3.279 29.424 1.00 59.75 116 ILE A CA 1
ATOM 904 C C . ILE A 1 116 ? -26.555 2.307 29.563 1.00 59.75 116 ILE A C 1
ATOM 906 O O . ILE A 1 116 ? -25.733 2.211 28.657 1.00 59.75 116 ILE A O 1
ATOM 910 N N . ASN A 1 117 ? -26.493 1.545 30.658 1.00 62.84 117 ASN A N 1
ATOM 911 C CA . ASN A 1 117 ? -25.446 0.550 30.874 1.00 62.84 117 ASN A CA 1
ATOM 912 C C . ASN A 1 117 ? -25.508 -0.620 29.892 1.00 62.84 117 ASN A C 1
ATOM 914 O O . ASN A 1 117 ? -24.456 -1.014 29.400 1.00 62.84 117 ASN A O 1
ATOM 918 N N . LEU A 1 1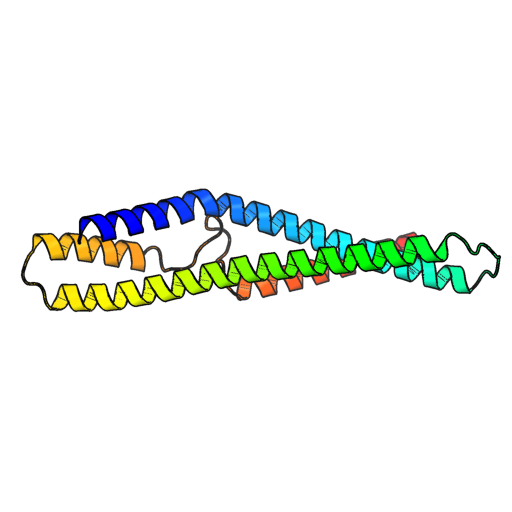18 ? -26.694 -1.147 29.568 1.00 63.88 118 LEU A N 1
ATOM 919 C CA . LEU A 1 118 ? -26.834 -2.225 28.579 1.00 63.88 118 LEU A CA 1
ATOM 920 C C . LEU A 1 118 ? -26.390 -1.782 27.179 1.00 63.88 118 LEU A C 1
ATOM 922 O O . LEU A 1 118 ? -25.654 -2.501 26.501 1.00 63.88 118 LEU A O 1
ATOM 926 N N . GLU A 1 119 ? -26.781 -0.579 26.762 1.00 59.94 119 GLU A N 1
ATOM 927 C CA . GLU A 1 119 ? -26.354 0.004 25.486 1.00 59.94 119 GLU A CA 1
ATOM 928 C C . GLU A 1 119 ? -24.844 0.252 25.438 1.00 59.94 119 GLU A C 1
ATOM 930 O O . GLU A 1 119 ? -24.185 -0.089 24.453 1.00 59.94 119 GLU A O 1
ATOM 935 N N . LEU A 1 120 ? -24.279 0.797 26.517 1.00 63.34 120 LEU A N 1
ATOM 936 C CA . LEU A 1 120 ? -22.848 1.057 26.619 1.00 63.34 120 LEU A CA 1
ATOM 937 C C . LEU A 1 120 ? -22.037 -0.243 26.632 1.00 63.34 120 LEU A C 1
ATOM 939 O O . LEU A 1 120 ? -20.988 -0.321 26.000 1.00 63.34 120 LEU A O 1
ATOM 943 N N . GLN A 1 121 ? -22.549 -1.283 27.290 1.00 63.59 121 GLN A N 1
ATOM 944 C CA . GLN A 1 121 ? -21.946 -2.611 27.300 1.00 63.59 121 GLN A CA 1
ATOM 945 C C . GLN A 1 121 ? -21.981 -3.242 25.909 1.00 63.59 121 GLN A C 1
ATOM 947 O O . GLN A 1 121 ? -20.992 -3.829 25.486 1.00 63.59 121 GLN A O 1
ATOM 952 N N . CYS A 1 122 ? -23.079 -3.077 25.165 1.00 63.16 122 CYS A N 1
ATOM 953 C CA . CYS A 1 122 ? -23.180 -3.540 23.784 1.00 63.16 122 CYS A CA 1
ATOM 954 C C . CYS A 1 122 ? -22.210 -2.772 22.864 1.00 63.16 122 CYS A C 1
ATOM 956 O O . CYS A 1 122 ? -21.568 -3.374 22.006 1.00 63.16 122 CYS A O 1
ATOM 958 N N . PHE A 1 123 ? -22.036 -1.462 23.082 1.00 63.50 123 PHE A N 1
ATOM 959 C CA . PHE A 1 123 ? -21.049 -0.623 22.392 1.00 63.50 123 PHE A CA 1
ATOM 960 C C . PHE A 1 123 ? -19.611 -1.067 22.681 1.00 63.50 123 PHE A C 1
ATOM 962 O O . PHE A 1 123 ? -18.852 -1.325 21.749 1.00 63.50 123 PHE A O 1
ATOM 969 N N . ILE A 1 124 ? -19.255 -1.216 23.957 1.00 62.88 124 ILE A N 1
ATOM 970 C CA . ILE A 1 124 ? -17.948 -1.703 24.405 1.00 62.88 124 ILE A CA 1
ATOM 971 C C . ILE A 1 124 ? -17.681 -3.088 23.830 1.00 62.88 124 ILE A C 1
ATOM 973 O O . ILE A 1 124 ? -16.638 -3.307 23.232 1.00 62.88 124 ILE A O 1
ATOM 977 N N . GLN A 1 125 ? -18.646 -3.999 23.930 1.00 60.75 125 GLN A N 1
ATOM 978 C CA . GLN A 1 125 ? -18.521 -5.361 23.434 1.00 60.75 125 GLN A CA 1
ATOM 979 C C . GLN A 1 125 ? -18.401 -5.399 21.909 1.00 60.75 125 GLN A C 1
ATOM 981 O O . GLN A 1 125 ? -17.658 -6.224 21.388 1.00 60.75 125 GLN A O 1
ATOM 986 N N . ARG A 1 126 ? -19.079 -4.509 21.173 1.00 58.25 126 ARG A N 1
ATOM 987 C CA . ARG A 1 126 ? -18.900 -4.361 19.720 1.00 58.25 126 ARG A CA 1
ATOM 988 C C . ARG A 1 126 ? -17.516 -3.814 19.378 1.00 58.25 126 ARG A C 1
ATOM 990 O O . ARG A 1 126 ? -16.895 -4.367 18.476 1.00 58.25 126 ARG A O 1
ATOM 997 N N . LEU A 1 127 ? -17.012 -2.815 20.106 1.00 59.19 127 LEU A N 1
ATOM 998 C CA . LEU A 1 127 ? -15.677 -2.237 19.897 1.00 59.19 127 LEU A CA 1
ATOM 999 C C . LEU A 1 127 ? -14.528 -3.164 20.351 1.00 59.19 127 LEU A C 1
ATOM 1001 O O . LEU A 1 127 ? -13.461 -3.162 19.742 1.00 59.19 127 LEU A O 1
ATOM 1005 N N . GLU A 1 128 ? -14.730 -3.971 21.394 1.00 59.84 128 GLU A N 1
ATOM 1006 C CA . GLU A 1 128 ? -13.794 -5.008 21.847 1.00 59.84 128 GLU A CA 1
ATOM 1007 C C . GLU A 1 128 ? -13.806 -6.225 20.921 1.00 59.84 128 GLU A C 1
ATOM 1009 O O . GLU A 1 128 ? -12.754 -6.792 20.636 1.00 59.84 128 GLU A O 1
ATOM 1014 N N . ARG A 1 129 ? -14.984 -6.643 20.440 1.00 51.56 129 ARG A N 1
ATOM 1015 C CA . ARG A 1 129 ? -15.122 -7.802 19.543 1.00 51.56 129 ARG A CA 1
ATOM 1016 C C . ARG A 1 129 ? -14.669 -7.484 18.125 1.00 51.56 129 ARG A C 1
ATOM 1018 O O . ARG A 1 129 ? -14.000 -8.310 17.521 1.00 51.56 129 ARG A O 1
ATOM 1025 N N . HIS A 1 130 ? -14.927 -6.269 17.640 1.00 53.12 130 HIS A N 1
ATOM 1026 C CA . HIS A 1 130 ? -14.245 -5.685 16.479 1.00 53.12 130 HIS A CA 1
ATOM 1027 C C . HIS A 1 130 ? -12.959 -4.992 16.926 1.00 53.12 130 HIS A C 1
ATOM 1029 O O . HIS A 1 130 ? -12.732 -3.827 16.596 1.00 53.12 130 HIS A O 1
ATOM 1035 N N . ARG A 1 131 ? -12.145 -5.707 17.720 1.00 46.38 131 ARG A N 1
ATOM 1036 C CA . ARG A 1 131 ? -10.822 -5.288 18.182 1.00 46.38 131 ARG A CA 1
ATOM 1037 C C . ARG A 1 131 ? -10.156 -4.505 17.072 1.00 46.38 131 ARG A C 1
ATOM 1039 O O . ARG A 1 131 ? -9.891 -5.051 16.004 1.00 46.38 131 ARG A O 1
ATOM 1046 N N . ILE A 1 132 ? -9.975 -3.228 17.363 1.00 51.12 132 ILE A N 1
ATOM 1047 C CA . ILE A 1 132 ? -9.709 -2.134 16.447 1.00 51.12 132 ILE A CA 1
ATOM 1048 C C . ILE A 1 132 ? -8.422 -2.396 15.658 1.00 51.12 132 ILE A C 1
ATOM 1050 O O . ILE A 1 132 ? -7.331 -1.941 15.988 1.00 51.12 132 ILE A O 1
ATOM 1054 N N . SER A 1 133 ? -8.576 -3.234 14.656 1.00 49.16 133 SER A N 1
ATOM 1055 C CA . SER A 1 133 ? -7.644 -3.584 13.618 1.00 49.16 133 SER A CA 1
ATOM 1056 C C . SER A 1 133 ? -8.515 -3.382 12.402 1.00 49.16 133 SER A C 1
ATOM 1058 O O . SER A 1 133 ? -9.395 -4.191 12.107 1.00 49.16 133 SER A O 1
ATOM 1060 N N . PHE A 1 134 ? -8.388 -2.207 11.789 1.00 57.72 134 PHE A N 1
ATOM 1061 C CA . PHE A 1 134 ? -8.940 -2.018 10.458 1.00 57.72 134 PHE A CA 1
ATOM 1062 C C . PHE A 1 134 ? -8.421 -3.191 9.649 1.00 57.72 134 PHE A C 1
ATOM 1064 O O . PHE A 1 134 ? -7.216 -3.367 9.540 1.00 57.72 134 PHE A O 1
ATOM 1071 N N . THR A 1 135 ? -9.298 -4.074 9.210 1.00 58.31 135 THR A N 1
ATOM 1072 C CA . THR A 1 135 ? -8.891 -5.222 8.413 1.00 58.31 135 THR A CA 1
ATOM 1073 C C . THR A 1 135 ? -9.363 -4.947 7.006 1.00 58.31 135 THR A C 1
ATOM 1075 O O . THR A 1 135 ? -10.499 -4.523 6.794 1.00 58.31 135 THR A O 1
ATOM 1078 N N . ALA A 1 136 ? -8.490 -5.155 6.029 1.00 62.28 136 ALA A N 1
ATOM 1079 C CA . ALA A 1 136 ? -8.867 -5.079 4.629 1.00 62.28 136 ALA A CA 1
ATOM 1080 C C . ALA A 1 136 ? -9.787 -6.272 4.321 1.00 62.28 136 ALA A C 1
ATOM 1082 O O . ALA A 1 136 ? -9.313 -7.345 3.960 1.00 62.28 136 ALA A O 1
ATOM 1083 N N . TYR A 1 137 ? -11.091 -6.118 4.578 1.00 61.41 137 TYR A N 1
ATOM 1084 C CA . TYR A 1 137 ? -12.107 -7.163 4.397 1.00 61.41 137 TYR A CA 1
ATOM 1085 C C . TYR A 1 137 ? -11.776 -8.484 5.130 1.00 61.41 137 TYR A C 1
ATOM 1087 O O . TYR A 1 137 ? -11.998 -9.576 4.620 1.00 61.41 137 TYR A O 1
ATOM 1095 N N . GLY A 1 138 ? -11.165 -8.399 6.318 1.00 62.00 138 GLY A N 1
ATOM 1096 C CA . GLY A 1 138 ? -10.743 -9.579 7.084 1.00 62.00 138 GLY A CA 1
ATOM 1097 C C . GLY A 1 138 ? -9.510 -10.321 6.545 1.00 62.00 138 GLY A C 1
ATOM 1098 O O . GLY A 1 138 ? -9.079 -11.274 7.186 1.00 62.00 138 GLY A O 1
ATOM 1099 N N . PHE A 1 139 ? -8.908 -9.890 5.427 1.00 65.44 139 PHE A N 1
ATOM 1100 C CA . PHE A 1 139 ? -7.698 -10.518 4.880 1.00 65.44 139 PHE A CA 1
ATOM 1101 C C . PHE A 1 139 ? -6.447 -10.182 5.700 1.00 65.44 139 PHE A C 1
ATOM 1103 O O . PHE A 1 139 ? -5.706 -11.081 6.086 1.00 65.44 139 PHE A O 1
ATOM 1110 N N . PHE A 1 140 ? -6.211 -8.893 5.977 1.00 70.44 140 PHE A N 1
ATOM 1111 C CA . PHE A 1 140 ? -5.017 -8.431 6.697 1.00 70.44 140 PHE A CA 1
ATOM 1112 C C . PHE A 1 140 ? -5.333 -7.229 7.595 1.00 70.44 140 PHE A C 1
ATOM 1114 O O . PHE A 1 140 ? -6.124 -6.372 7.181 1.00 70.44 140 PHE A O 1
ATOM 1121 N N . PRO A 1 141 ? -4.722 -7.121 8.790 1.00 69.25 141 PRO A N 1
ATOM 1122 C CA . PRO A 1 141 ? -4.779 -5.902 9.589 1.00 69.25 141 PRO A CA 1
ATOM 1123 C C . PRO A 1 141 ? -4.023 -4.761 8.886 1.00 69.25 141 PRO A C 1
ATOM 1125 O O . PRO A 1 141 ? -2.937 -4.954 8.357 1.00 69.25 141 PRO A O 1
ATOM 1128 N N . LEU A 1 142 ? -4.605 -3.563 8.878 1.00 73.00 142 LEU A N 1
ATOM 1129 C CA . LEU A 1 142 ? -4.024 -2.305 8.406 1.00 73.00 142 LEU A CA 1
ATOM 1130 C C . LEU A 1 142 ? -3.140 -1.720 9.504 1.00 73.00 142 LEU A C 1
ATOM 1132 O O . LEU A 1 142 ? -3.500 -0.761 10.186 1.00 73.00 142 LEU A O 1
ATOM 1136 N N . ASP A 1 143 ? -1.989 -2.345 9.694 1.00 76.19 143 ASP A N 1
ATOM 1137 C CA . ASP A 1 143 ? -0.954 -1.925 10.625 1.00 76.19 143 ASP A CA 1
ATOM 1138 C C . ASP A 1 143 ? 0.389 -1.733 9.899 1.00 76.19 143 ASP A C 1
ATOM 1140 O O . ASP A 1 143 ? 0.515 -1.900 8.683 1.00 76.19 143 ASP A O 1
ATOM 1144 N N . TYR A 1 144 ? 1.425 -1.355 10.648 1.00 79.44 144 TYR A N 1
ATOM 1145 C CA . TYR A 1 144 ? 2.771 -1.239 10.087 1.00 79.44 144 TYR A CA 1
ATOM 1146 C C . TYR A 1 144 ? 3.309 -2.587 9.583 1.00 79.44 144 TYR A C 1
ATOM 1148 O O . TYR A 1 144 ? 4.125 -2.595 8.664 1.00 79.44 144 TYR A O 1
ATOM 1156 N N . THR A 1 145 ? 2.832 -3.716 10.122 1.00 84.19 145 THR A N 1
ATOM 1157 C CA . THR A 1 145 ? 3.190 -5.062 9.651 1.00 84.19 145 THR A CA 1
ATOM 1158 C C . THR A 1 145 ? 2.804 -5.248 8.190 1.00 84.19 145 THR A C 1
ATOM 1160 O O . THR A 1 145 ? 3.640 -5.680 7.400 1.00 84.19 145 THR A O 1
ATOM 1163 N N . LEU A 1 146 ? 1.592 -4.836 7.800 1.00 83.12 146 LEU A N 1
ATOM 1164 C CA . LEU A 1 146 ? 1.146 -4.859 6.405 1.00 83.12 146 LEU A CA 1
ATOM 1165 C C . LEU A 1 146 ? 2.098 -4.086 5.484 1.00 83.12 146 LEU A C 1
ATOM 1167 O O . LEU A 1 146 ? 2.448 -4.567 4.408 1.00 83.12 146 LEU A O 1
ATOM 1171 N N . LEU A 1 147 ? 2.559 -2.912 5.919 1.00 85.38 147 LEU A N 1
ATOM 1172 C CA . LEU A 1 147 ? 3.499 -2.093 5.154 1.00 85.38 147 LEU A CA 1
ATOM 1173 C C . LEU A 1 147 ? 4.845 -2.814 4.967 1.00 85.38 147 LEU A C 1
ATOM 1175 O O . LEU A 1 147 ? 5.353 -2.867 3.846 1.00 85.38 147 LEU A O 1
ATOM 1179 N N . TYR A 1 148 ? 5.384 -3.437 6.020 1.00 87.06 148 TYR A N 1
ATOM 1180 C CA . TYR A 1 148 ? 6.590 -4.270 5.919 1.00 87.06 148 TYR A CA 1
ATOM 1181 C C . TYR A 1 148 ? 6.397 -5.461 4.973 1.00 87.06 148 TYR A C 1
ATOM 1183 O O . TYR A 1 148 ? 7.274 -5.736 4.153 1.00 87.06 148 TYR A O 1
ATOM 1191 N N . THR A 1 149 ? 5.251 -6.142 5.039 1.00 89.81 149 THR A N 1
ATOM 1192 C CA . THR A 1 149 ? 4.934 -7.268 4.152 1.00 89.81 149 THR A CA 1
ATOM 1193 C C . THR A 1 149 ? 4.857 -6.833 2.690 1.00 89.81 149 THR A C 1
ATOM 1195 O O . THR A 1 149 ? 5.424 -7.507 1.833 1.00 89.81 149 THR A O 1
ATOM 1198 N N . ILE A 1 150 ? 4.219 -5.695 2.394 1.00 89.62 150 ILE A N 1
ATOM 1199 C CA . ILE A 1 150 ? 4.124 -5.157 1.029 1.00 89.62 150 ILE A CA 1
ATOM 1200 C C . ILE A 1 150 ? 5.511 -4.802 0.497 1.00 89.62 150 ILE A C 1
ATOM 1202 O O . ILE A 1 150 ? 5.839 -5.184 -0.623 1.00 89.62 150 ILE A O 1
ATOM 1206 N N . ILE A 1 151 ? 6.345 -4.113 1.283 1.00 90.00 151 ILE A N 1
ATOM 1207 C CA . ILE A 1 151 ? 7.717 -3.763 0.880 1.00 90.00 151 ILE A CA 1
ATOM 1208 C C . ILE A 1 151 ? 8.552 -5.024 0.630 1.00 90.00 151 ILE A C 1
ATOM 1210 O O . ILE A 1 151 ? 9.235 -5.115 -0.393 1.00 90.00 151 ILE A O 1
ATOM 1214 N N . GLY A 1 152 ? 8.474 -6.008 1.531 1.00 92.50 152 GLY A N 1
ATOM 1215 C CA . GLY A 1 152 ? 9.167 -7.287 1.388 1.00 92.50 152 GLY A CA 1
ATOM 1216 C C . GLY A 1 152 ? 8.751 -8.011 0.112 1.00 92.50 152 GLY A C 1
ATOM 1217 O O . GLY A 1 152 ? 9.596 -8.285 -0.736 1.00 92.50 152 GLY A O 1
ATOM 1218 N N . ALA A 1 153 ? 7.444 -8.220 -0.076 1.00 92.44 153 ALA A N 1
ATOM 1219 C CA . ALA A 1 153 ? 6.899 -8.843 -1.278 1.00 92.44 153 ALA A CA 1
ATOM 1220 C C . ALA A 1 153 ? 7.319 -8.082 -2.544 1.00 92.44 153 ALA A C 1
ATOM 1222 O O . ALA A 1 153 ? 7.797 -8.690 -3.498 1.00 92.44 153 ALA A O 1
ATOM 1223 N N . THR A 1 154 ? 7.209 -6.750 -2.539 1.00 92.25 154 THR A N 1
ATOM 1224 C CA . THR A 1 154 ? 7.576 -5.887 -3.676 1.00 92.25 154 THR A CA 1
ATOM 1225 C C . THR A 1 154 ? 9.029 -6.109 -4.067 1.00 92.25 154 THR A C 1
ATOM 1227 O O . THR A 1 154 ? 9.325 -6.284 -5.247 1.00 92.25 154 THR A O 1
ATOM 1230 N N . THR A 1 155 ? 9.920 -6.150 -3.075 1.00 92.25 155 THR A N 1
ATOM 1231 C CA . THR A 1 155 ? 11.353 -6.386 -3.270 1.00 92.25 155 THR A CA 1
ATOM 1232 C C . THR A 1 155 ? 11.602 -7.778 -3.842 1.00 92.25 155 THR A C 1
ATOM 1234 O O . THR A 1 155 ? 12.337 -7.907 -4.817 1.00 92.25 155 THR A O 1
ATOM 1237 N N . THR A 1 156 ? 10.955 -8.814 -3.301 1.00 94.88 156 THR A N 1
ATOM 1238 C CA . THR A 1 156 ? 11.086 -10.192 -3.795 1.00 94.88 156 THR A CA 1
ATOM 1239 C C . THR A 1 156 ? 10.641 -10.318 -5.251 1.00 94.88 156 THR A C 1
ATOM 1241 O O . THR A 1 156 ? 11.397 -10.828 -6.075 1.00 94.88 156 THR A O 1
ATOM 1244 N N . TYR A 1 157 ? 9.453 -9.812 -5.599 1.00 93.56 157 TYR A N 1
ATOM 1245 C CA . TYR A 1 157 ? 8.954 -9.870 -6.976 1.00 93.56 157 TYR A CA 1
ATOM 1246 C C . TYR A 1 157 ? 9.791 -9.024 -7.934 1.00 93.56 157 TYR A C 1
ATOM 1248 O O . TYR A 1 157 ? 10.062 -9.460 -9.050 1.00 93.56 157 TYR A O 1
ATOM 1256 N N . TRP A 1 158 ? 10.243 -7.845 -7.506 1.00 91.56 158 TRP A N 1
ATOM 1257 C CA . TRP A 1 158 ? 11.149 -7.020 -8.301 1.00 91.56 158 TRP A CA 1
ATOM 1258 C C . TRP A 1 158 ? 12.461 -7.752 -8.611 1.00 91.56 158 TRP A C 1
ATOM 1260 O O . TRP A 1 158 ? 12.856 -7.810 -9.774 1.00 91.56 158 TRP A O 1
ATOM 1270 N N . VAL A 1 159 ? 13.098 -8.370 -7.610 1.00 91.81 159 VAL A N 1
ATOM 1271 C CA . VAL A 1 159 ? 14.330 -9.153 -7.802 1.00 91.81 159 VAL A CA 1
ATOM 1272 C C . VAL A 1 159 ? 14.101 -10.307 -8.778 1.00 91.81 159 VAL A C 1
ATOM 1274 O O . VAL A 1 159 ? 14.902 -10.489 -9.692 1.00 91.81 159 VAL A O 1
ATOM 1277 N N . ILE A 1 160 ? 12.996 -11.045 -8.633 1.00 94.00 160 ILE A N 1
ATOM 1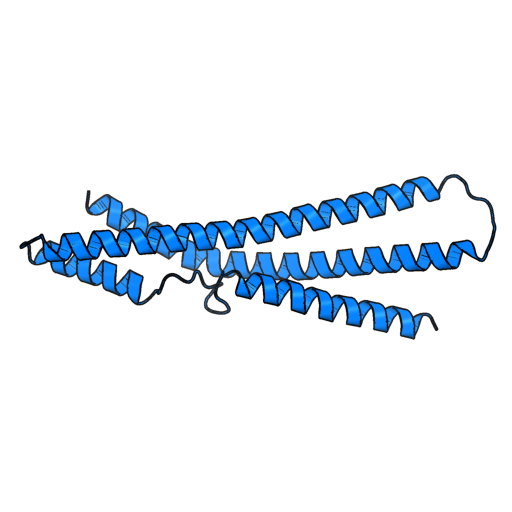278 C CA . ILE A 1 160 ? 12.632 -12.136 -9.550 1.00 94.00 160 ILE A CA 1
ATOM 1279 C C . ILE A 1 160 ? 12.496 -11.617 -10.990 1.00 94.00 160 ILE A C 1
ATOM 1281 O O . ILE A 1 160 ? 13.051 -12.212 -11.911 1.00 94.00 160 ILE A O 1
ATOM 1285 N N . LEU A 1 161 ? 11.806 -10.491 -11.200 1.00 90.44 161 LEU A N 1
ATOM 1286 C CA . LEU A 1 161 ? 11.645 -9.900 -12.533 1.00 90.44 161 LEU A CA 1
ATOM 1287 C C . LEU A 1 161 ? 12.984 -9.476 -13.147 1.00 90.44 161 LEU A C 1
ATOM 1289 O O . LEU A 1 161 ? 13.222 -9.720 -14.330 1.00 90.44 161 LEU A O 1
ATOM 1293 N N . VAL A 1 162 ? 13.871 -8.876 -12.351 1.00 89.31 162 VAL A N 1
ATOM 1294 C CA . VAL A 1 162 ? 15.219 -8.502 -12.803 1.00 89.31 162 VAL A CA 1
ATOM 1295 C C . VAL A 1 162 ? 16.026 -9.741 -13.187 1.00 89.31 162 VAL A C 1
ATOM 1297 O O . VAL A 1 162 ? 16.670 -9.742 -14.234 1.00 89.31 162 VAL A O 1
ATOM 1300 N N . GLN A 1 163 ? 15.966 -10.811 -12.389 1.00 89.31 163 GLN A N 1
ATOM 1301 C CA . GLN A 1 163 ? 16.641 -12.074 -12.700 1.00 89.31 163 GLN A CA 1
ATOM 1302 C C . GLN A 1 163 ? 16.139 -12.675 -14.017 1.00 89.31 163 GLN A C 1
ATOM 1304 O O . GLN A 1 163 ? 16.956 -13.015 -14.868 1.00 89.31 163 GLN A O 1
ATOM 1309 N N . PHE A 1 164 ? 14.820 -12.731 -14.230 1.00 90.62 164 PHE A N 1
ATOM 1310 C CA . PHE A 1 164 ? 14.247 -13.190 -15.500 1.00 90.62 164 PHE A CA 1
ATOM 1311 C C . PHE A 1 164 ? 14.714 -12.351 -16.693 1.00 90.62 164 PHE A C 1
ATOM 1313 O O . PHE A 1 164 ? 15.048 -12.908 -17.737 1.00 90.62 164 PHE A O 1
ATOM 1320 N N . GLN A 1 165 ? 14.772 -11.024 -16.543 1.00 86.75 165 GLN A N 1
ATOM 1321 C CA . GLN A 1 165 ? 15.262 -10.144 -17.604 1.00 86.75 165 GLN A CA 1
ATOM 1322 C C . GLN A 1 165 ? 16.735 -10.417 -17.932 1.00 86.75 165 GLN A C 1
ATOM 1324 O O . GLN A 1 165 ? 17.097 -10.441 -19.105 1.00 86.75 165 GLN A O 1
ATOM 1329 N N . LEU A 1 166 ? 17.581 -10.619 -16.918 1.00 84.75 166 LEU A N 1
ATOM 1330 C CA . LEU A 1 166 ? 18.997 -10.927 -17.122 1.00 84.75 166 LEU A CA 1
ATOM 1331 C C . LEU A 1 166 ? 19.180 -12.286 -17.802 1.00 84.75 166 LEU A C 1
ATOM 1333 O O . LEU A 1 166 ? 19.947 -12.368 -18.750 1.00 84.75 166 LEU A O 1
ATOM 1337 N N . SER A 1 167 ? 18.449 -13.321 -17.379 1.00 87.31 167 SER A N 1
ATOM 1338 C CA . SER A 1 167 ? 18.517 -14.648 -18.005 1.00 87.31 167 SER A CA 1
ATOM 1339 C C . SER A 1 167 ? 18.033 -14.671 -19.455 1.00 87.31 167 SER A C 1
ATOM 1341 O O . SER A 1 167 ? 18.515 -15.493 -20.220 1.00 87.31 167 SER A O 1
ATOM 1343 N N . TYR A 1 168 ? 17.087 -13.807 -19.835 1.00 78.81 168 TYR A N 1
ATOM 1344 C CA . TYR A 1 168 ? 16.619 -13.699 -21.223 1.00 78.81 168 TYR A CA 1
ATOM 1345 C C . TYR A 1 168 ? 17.556 -12.868 -22.118 1.00 78.81 168 TYR A C 1
ATOM 1347 O O . TYR A 1 168 ? 17.543 -13.026 -23.334 1.00 78.81 168 TYR A O 1
ATOM 1355 N N . ASN A 1 169 ? 18.332 -11.948 -21.536 1.00 64.31 169 ASN A N 1
ATOM 1356 C CA . ASN A 1 169 ? 19.238 -11.050 -22.265 1.00 64.31 169 ASN A CA 1
ATOM 1357 C C . ASN A 1 169 ? 20.679 -11.598 -22.390 1.00 64.31 169 ASN A C 1
ATOM 1359 O O . ASN A 1 169 ? 21.576 -10.862 -22.798 1.00 64.31 169 ASN A O 1
ATOM 1363 N N . ILE A 1 170 ? 20.904 -12.854 -21.993 1.00 53.03 170 ILE A N 1
ATOM 1364 C CA . ILE A 1 170 ? 22.137 -13.638 -22.194 1.00 53.03 170 ILE A CA 1
ATOM 1365 C C . ILE A 1 170 ? 21.851 -14.667 -23.284 1.00 53.03 170 ILE A C 1
ATOM 1367 O O . ILE A 1 170 ? 22.725 -14.841 -24.161 1.00 53.03 170 ILE A O 1
#

Radius of gyration: 24.7 Å; chains: 1; bounding box: 61×29×69 Å

Organism: NCBI:txid428564